Protein AF-A0A9E4L0I4-F1 (afdb_monomer)

Structure (mmCIF, N/CA/C/O backbone):
data_AF-A0A9E4L0I4-F1
#
_entry.id   AF-A0A9E4L0I4-F1
#
loop_
_atom_site.group_PDB
_atom_site.id
_atom_site.type_symbol
_atom_site.label_atom_id
_atom_site.label_alt_id
_atom_site.label_comp_id
_atom_site.label_asym_id
_atom_site.label_entity_id
_atom_site.label_seq_id
_atom_site.pdbx_PDB_ins_code
_atom_site.Cartn_x
_atom_site.Cartn_y
_atom_site.Cartn_z
_atom_site.occupancy
_atom_site.B_iso_or_equiv
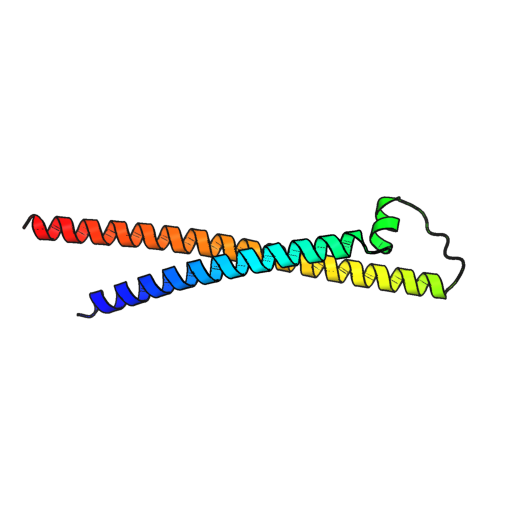_atom_site.auth_seq_id
_atom_site.auth_comp_id
_atom_site.auth_asym_id
_atom_site.auth_atom_id
_atom_site.pdbx_PDB_model_num
ATOM 1 N N . MET A 1 1 ? 23.239 -10.101 -30.066 1.00 56.38 1 MET A N 1
ATOM 2 C CA . MET A 1 1 ? 22.045 -10.787 -29.504 1.00 56.38 1 MET A CA 1
ATOM 3 C C . MET A 1 1 ? 21.813 -10.553 -28.003 1.00 56.38 1 MET A C 1
ATOM 5 O O . MET A 1 1 ? 20.657 -10.381 -27.641 1.00 56.38 1 MET A O 1
ATOM 9 N N . ARG A 1 2 ? 22.837 -10.470 -27.127 1.00 57.53 2 ARG A N 1
ATOM 10 C CA . ARG A 1 2 ? 22.650 -10.252 -25.666 1.00 57.53 2 ARG A CA 1
ATOM 11 C C . ARG A 1 2 ? 21.793 -9.023 -25.299 1.00 57.53 2 ARG A C 1
ATOM 13 O O . ARG A 1 2 ? 20.878 -9.163 -24.499 1.00 57.53 2 ARG A O 1
ATOM 20 N N . ASN A 1 3 ? 22.007 -7.861 -25.926 1.00 63.91 3 ASN A N 1
ATOM 21 C CA . ASN A 1 3 ? 21.298 -6.615 -25.571 1.00 63.91 3 ASN A CA 1
ATOM 22 C C . ASN A 1 3 ? 19.775 -6.642 -25.793 1.00 63.91 3 ASN A C 1
ATOM 24 O O . ASN A 1 3 ? 19.054 -5.961 -25.073 1.00 63.91 3 ASN A O 1
ATOM 28 N N . VAL A 1 4 ? 19.273 -7.450 -26.733 1.00 69.06 4 VAL A N 1
ATOM 29 C CA . VAL A 1 4 ? 17.829 -7.543 -27.031 1.00 69.06 4 VAL A CA 1
ATOM 30 C C . VAL A 1 4 ? 17.089 -8.406 -26.000 1.00 69.06 4 VAL A C 1
ATOM 32 O O . VAL A 1 4 ? 15.902 -8.208 -25.753 1.00 69.06 4 VAL A O 1
ATOM 35 N N . ALA A 1 5 ? 17.778 -9.362 -25.370 1.00 74.56 5 ALA A N 1
ATOM 36 C CA . ALA A 1 5 ? 17.193 -10.181 -24.311 1.00 74.56 5 ALA A CA 1
ATOM 37 C C . ALA A 1 5 ? 17.038 -9.383 -23.005 1.00 74.56 5 ALA A C 1
ATOM 39 O O . ALA A 1 5 ? 15.983 -9.441 -22.375 1.00 74.56 5 ALA A O 1
ATOM 40 N N . TYR A 1 6 ? 18.047 -8.582 -22.637 1.00 79.44 6 TYR A N 1
ATOM 41 C CA . TYR A 1 6 ? 18.006 -7.757 -21.423 1.00 79.44 6 TYR A CA 1
ATOM 42 C C . TYR A 1 6 ? 16.893 -6.710 -21.459 1.00 79.44 6 TYR A C 1
ATOM 44 O O . TYR A 1 6 ? 16.192 -6.538 -20.468 1.00 79.44 6 TYR A O 1
ATOM 52 N N . THR A 1 7 ? 16.681 -6.050 -22.597 1.00 79.62 7 THR A N 1
ATOM 53 C CA . THR A 1 7 ? 15.630 -5.035 -22.752 1.00 79.62 7 THR A CA 1
ATOM 54 C C . THR A 1 7 ? 14.226 -5.613 -22.587 1.00 79.62 7 THR A C 1
ATOM 56 O O . THR A 1 7 ? 13.412 -5.028 -21.878 1.00 79.62 7 THR A O 1
ATOM 59 N N . ARG A 1 8 ? 13.954 -6.801 -23.146 1.00 82.75 8 ARG A N 1
ATOM 60 C CA . ARG A 1 8 ? 12.662 -7.490 -22.956 1.00 82.75 8 ARG A CA 1
ATOM 61 C C . ARG A 1 8 ? 12.431 -7.931 -21.514 1.00 82.75 8 ARG A C 1
ATOM 63 O O . ARG A 1 8 ? 11.303 -7.862 -21.035 1.00 82.75 8 ARG A O 1
ATOM 70 N N . ILE A 1 9 ? 13.471 -8.419 -20.836 1.00 88.19 9 ILE A N 1
ATOM 71 C CA . ILE A 1 9 ? 13.372 -8.814 -19.424 1.00 88.19 9 ILE A CA 1
ATOM 72 C C . ILE A 1 9 ? 13.088 -7.580 -18.564 1.00 88.19 9 ILE A C 1
ATOM 74 O O . ILE A 1 9 ? 12.203 -7.622 -17.717 1.00 88.19 9 ILE A O 1
ATOM 78 N N . LEU A 1 10 ? 13.783 -6.473 -18.822 1.00 87.06 10 LEU A N 1
ATOM 79 C CA . LEU A 1 10 ? 13.614 -5.228 -18.081 1.00 87.06 10 LEU A CA 1
ATOM 80 C C . LEU A 1 10 ? 12.208 -4.632 -18.255 1.00 87.06 10 LEU A C 1
ATOM 82 O O . LEU A 1 10 ? 11.600 -4.235 -17.267 1.00 87.06 10 LEU A O 1
ATOM 86 N N . ASP A 1 11 ? 11.654 -4.649 -19.473 1.00 86.31 11 ASP A N 1
ATOM 87 C CA . ASP A 1 11 ? 10.273 -4.203 -19.724 1.00 86.31 11 ASP A CA 1
ATOM 88 C C . ASP A 1 11 ? 9.257 -5.043 -18.945 1.00 86.31 11 ASP A C 1
ATOM 90 O O . ASP A 1 11 ? 8.330 -4.503 -18.344 1.00 86.31 11 ASP A O 1
ATOM 94 N N . ARG A 1 12 ? 9.450 -6.370 -18.913 1.00 90.81 12 ARG A N 1
ATOM 95 C CA . ARG A 1 12 ? 8.598 -7.276 -18.132 1.00 90.81 12 ARG A CA 1
ATOM 96 C C . ARG A 1 12 ? 8.709 -7.000 -16.638 1.00 90.81 12 ARG A C 1
ATOM 98 O O . ARG A 1 12 ? 7.688 -6.978 -15.967 1.00 90.81 12 ARG A O 1
ATOM 105 N N . LEU A 1 13 ? 9.917 -6.770 -16.123 1.00 90.62 13 LEU A N 1
ATOM 106 C CA . LEU A 1 13 ? 10.123 -6.446 -14.710 1.00 90.62 13 LEU A CA 1
ATOM 107 C C . LEU A 1 13 ? 9.436 -5.134 -14.323 1.00 90.62 13 LEU A C 1
ATOM 109 O O . LEU A 1 13 ? 8.773 -5.086 -13.292 1.00 90.62 13 LEU A O 1
ATOM 113 N N . LEU A 1 14 ? 9.543 -4.097 -15.156 1.00 89.38 14 LEU A N 1
ATOM 114 C CA . LEU A 1 14 ? 8.888 -2.810 -14.911 1.00 89.38 14 LEU A CA 1
ATOM 115 C C . LEU A 1 14 ? 7.369 -2.924 -14.982 1.00 89.38 14 LEU A C 1
ATOM 117 O O . LEU A 1 14 ? 6.677 -2.402 -14.113 1.00 89.38 14 LEU A O 1
ATOM 121 N N . PHE A 1 15 ? 6.849 -3.656 -15.968 1.00 89.75 15 PHE A N 1
ATOM 122 C CA . PHE A 1 15 ? 5.419 -3.926 -16.060 1.00 89.75 15 PHE A CA 1
ATOM 123 C C . PHE A 1 15 ? 4.910 -4.690 -14.832 1.00 89.75 15 PHE A C 1
ATOM 125 O O . PHE A 1 15 ? 3.924 -4.286 -14.221 1.00 89.75 15 PHE A O 1
ATOM 132 N N . THR A 1 16 ? 5.613 -5.745 -14.412 1.00 91.56 16 THR A N 1
ATOM 133 C CA . THR A 1 16 ? 5.274 -6.486 -13.192 1.00 91.56 16 THR A CA 1
ATOM 134 C C . THR A 1 16 ? 5.335 -5.587 -11.958 1.00 91.56 16 THR A C 1
ATOM 136 O O . THR A 1 16 ? 4.431 -5.653 -11.134 1.00 91.56 16 THR A O 1
ATOM 139 N N . ALA A 1 17 ? 6.340 -4.713 -11.833 1.00 90.75 17 ALA A N 1
ATOM 140 C CA . ALA A 1 17 ? 6.446 -3.775 -10.715 1.00 90.75 17 ALA A CA 1
ATOM 141 C C . ALA A 1 17 ? 5.264 -2.794 -10.659 1.00 90.75 17 ALA A C 1
ATOM 143 O O . ALA A 1 17 ? 4.738 -2.541 -9.579 1.00 90.75 17 ALA A O 1
ATOM 144 N N . ILE A 1 18 ? 4.802 -2.301 -11.813 1.00 90.88 18 ILE A N 1
ATOM 145 C CA . ILE A 1 18 ? 3.598 -1.464 -11.923 1.00 90.88 18 ILE A CA 1
ATOM 146 C C . ILE A 1 18 ? 2.369 -2.254 -11.460 1.00 90.88 18 ILE A C 1
ATOM 148 O O . ILE A 1 18 ? 1.638 -1.794 -10.588 1.00 90.88 18 ILE A O 1
ATOM 152 N N . VAL A 1 19 ? 2.152 -3.463 -11.986 1.00 93.31 19 VAL A N 1
ATOM 153 C CA . VAL A 1 19 ? 0.992 -4.292 -11.609 1.00 93.31 19 VAL A CA 1
ATOM 154 C C . VAL A 1 19 ? 0.999 -4.607 -10.111 1.00 93.31 19 VAL A C 1
ATOM 156 O O . VAL A 1 19 ? -0.011 -4.422 -9.437 1.00 93.31 19 VAL A O 1
ATOM 159 N N . VAL A 1 20 ? 2.145 -5.024 -9.569 1.00 93.00 20 VAL A N 1
ATOM 160 C CA . VAL A 1 20 ? 2.320 -5.289 -8.134 1.00 93.00 20 VAL A CA 1
ATOM 161 C C . VAL A 1 20 ? 2.080 -4.023 -7.312 1.00 93.00 20 VAL A C 1
ATOM 163 O O . VAL A 1 20 ? 1.408 -4.088 -6.286 1.00 93.00 20 VAL A O 1
ATOM 166 N N . GLY A 1 21 ? 2.563 -2.868 -7.775 1.00 91.25 21 GLY A N 1
ATOM 167 C CA . GLY A 1 21 ? 2.332 -1.583 -7.123 1.00 91.25 21 GLY A CA 1
ATOM 168 C C . GLY A 1 21 ? 0.851 -1.201 -7.062 1.00 91.25 21 GLY A C 1
ATOM 169 O O . GLY A 1 21 ? 0.379 -0.794 -6.002 1.00 91.25 21 GLY A O 1
ATOM 170 N N . ILE A 1 22 ? 0.093 -1.411 -8.148 1.00 93.38 22 ILE A N 1
ATOM 171 C CA . ILE A 1 22 ? -1.369 -1.201 -8.176 1.00 93.38 22 ILE A CA 1
ATOM 172 C C . ILE A 1 22 ? -2.059 -2.113 -7.168 1.00 93.38 22 ILE A C 1
ATOM 174 O O . ILE A 1 22 ? -2.881 -1.646 -6.383 1.00 93.38 22 ILE A O 1
ATOM 178 N N . LEU A 1 23 ? -1.719 -3.404 -7.171 1.00 94.12 23 LEU A N 1
ATOM 179 C CA . LEU A 1 23 ? -2.330 -4.375 -6.266 1.00 94.12 23 LEU A CA 1
ATOM 180 C C . LEU A 1 23 ? -2.037 -4.043 -4.799 1.00 94.12 23 LEU A C 1
ATOM 182 O O . LEU A 1 23 ? -2.951 -4.082 -3.982 1.00 94.12 23 LEU A O 1
ATOM 186 N N . LEU A 1 24 ? -0.800 -3.660 -4.468 1.00 93.38 24 LEU A N 1
ATOM 187 C CA . LEU A 1 24 ? -0.419 -3.231 -3.119 1.00 93.38 24 LEU A CA 1
ATOM 188 C C . LEU A 1 24 ? -1.133 -1.948 -2.692 1.00 93.38 24 LEU A C 1
ATOM 190 O O . LEU A 1 24 ? -1.629 -1.879 -1.570 1.00 93.38 24 LEU A O 1
ATOM 194 N N . ALA A 1 25 ? -1.217 -0.953 -3.579 1.00 91.75 25 ALA A N 1
ATOM 195 C CA . ALA A 1 25 ? -1.917 0.297 -3.305 1.00 91.75 25 ALA A CA 1
ATOM 196 C C . ALA A 1 25 ? -3.413 0.056 -3.053 1.00 91.75 25 ALA A C 1
ATOM 198 O O . ALA A 1 25 ? -3.961 0.551 -2.069 1.00 91.75 25 ALA A O 1
ATOM 199 N N . ALA A 1 26 ?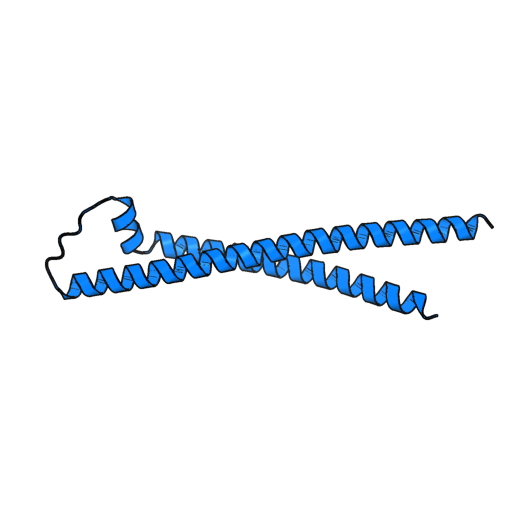 -4.058 -0.754 -3.898 1.00 92.88 26 ALA A N 1
ATOM 200 C CA . ALA A 1 26 ? -5.464 -1.113 -3.748 1.00 92.88 26 ALA A CA 1
ATOM 201 C C . ALA A 1 26 ? -5.710 -1.929 -2.471 1.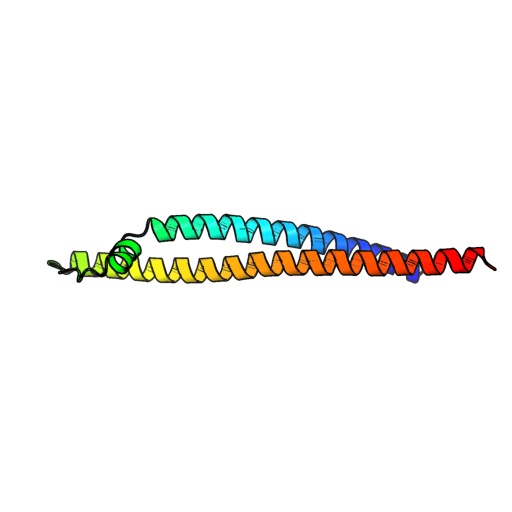00 92.88 26 ALA A C 1
ATOM 203 O O . ALA A 1 26 ? -6.607 -1.600 -1.699 1.00 92.88 26 ALA A O 1
ATOM 204 N N . TYR A 1 27 ? -4.893 -2.954 -2.214 1.00 93.62 27 TYR A N 1
ATOM 205 C CA . TYR A 1 27 ? -5.004 -3.787 -1.017 1.00 93.62 27 TYR A CA 1
ATOM 206 C C . TYR A 1 27 ? -4.798 -2.976 0.267 1.00 93.62 27 TYR A C 1
ATOM 208 O O . TYR A 1 27 ? -5.646 -3.015 1.157 1.00 93.62 27 TYR A O 1
ATOM 216 N N . GLY A 1 28 ? -3.712 -2.199 0.346 1.00 89.44 28 GLY A N 1
ATOM 217 C CA . GLY A 1 28 ? -3.414 -1.350 1.499 1.00 89.44 28 GLY A CA 1
ATOM 218 C C . GLY A 1 28 ? -4.503 -0.305 1.737 1.00 89.44 28 GLY A C 1
ATOM 219 O O . GLY A 1 28 ? -4.939 -0.129 2.870 1.00 89.44 28 GLY A O 1
ATOM 220 N N . GLY A 1 29 ? -5.009 0.327 0.672 1.00 89.50 29 GLY A N 1
ATOM 221 C CA . GLY A 1 29 ? -6.102 1.296 0.757 1.00 89.50 29 GLY A CA 1
ATOM 222 C C . GLY A 1 29 ? -7.415 0.683 1.249 1.00 89.50 29 GLY A C 1
ATOM 223 O O . GLY A 1 29 ? -8.013 1.193 2.194 1.00 89.50 29 GLY A O 1
ATOM 224 N N . LEU A 1 30 ? -7.849 -0.436 0.660 1.00 93.62 30 LEU A N 1
ATOM 225 C CA . LEU A 1 30 ? -9.078 -1.124 1.074 1.00 93.62 30 LEU A CA 1
ATOM 226 C C . LEU A 1 30 ? -8.984 -1.628 2.515 1.00 93.62 30 LEU A C 1
ATOM 228 O O . LEU A 1 30 ? -9.916 -1.440 3.296 1.00 93.62 30 LEU A O 1
ATOM 232 N N . ARG A 1 31 ? -7.849 -2.229 2.892 1.00 90.31 31 ARG A N 1
ATOM 233 C CA . ARG A 1 31 ? -7.657 -2.739 4.251 1.00 90.31 31 ARG A CA 1
ATOM 234 C C . ARG A 1 31 ? -7.559 -1.612 5.275 1.00 90.31 31 ARG A C 1
ATOM 236 O O . ARG A 1 31 ? -8.108 -1.748 6.361 1.00 90.31 31 ARG A O 1
ATOM 243 N N . TYR A 1 32 ? -6.932 -0.490 4.925 1.00 89.56 32 TYR A N 1
ATOM 244 C CA . TYR A 1 32 ? -6.910 0.705 5.767 1.00 89.56 32 TYR A CA 1
ATOM 245 C C . TYR A 1 32 ? -8.323 1.229 6.047 1.00 89.56 32 TYR A C 1
ATOM 247 O O . TYR A 1 32 ? -8.634 1.537 7.193 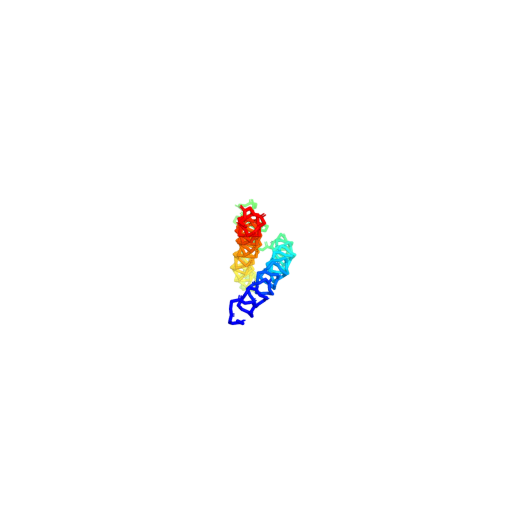1.00 89.56 32 TYR A O 1
ATOM 255 N N . LEU A 1 33 ? -9.186 1.304 5.026 1.00 89.69 33 LEU A N 1
ATOM 256 C CA . LEU A 1 33 ? -10.576 1.739 5.199 1.00 89.69 33 LEU A CA 1
ATOM 257 C C . LEU A 1 33 ? -11.362 0.790 6.109 1.00 89.69 33 LEU A C 1
ATOM 259 O O . LEU A 1 33 ? -12.083 1.251 6.990 1.00 89.69 33 LEU A O 1
ATOM 263 N N . ASP A 1 34 ? -11.189 -0.520 5.936 1.00 91.00 34 ASP A N 1
ATOM 264 C CA . ASP A 1 34 ? -11.847 -1.503 6.797 1.00 91.00 34 ASP A CA 1
ATOM 265 C C . ASP A 1 34 ? -11.377 -1.394 8.258 1.00 91.00 34 ASP A C 1
ATOM 267 O O . ASP A 1 34 ? -12.193 -1.338 9.176 1.00 91.00 34 ASP A O 1
ATOM 271 N N . LEU A 1 35 ? -10.066 -1.259 8.482 1.00 85.94 35 LEU A N 1
ATOM 272 C CA . LEU A 1 35 ? -9.495 -1.060 9.817 1.00 85.94 35 LEU A CA 1
ATOM 273 C C . LEU A 1 35 ? -9.941 0.262 10.451 1.00 85.94 35 LEU A C 1
ATOM 275 O O . LEU A 1 35 ? -10.222 0.289 11.646 1.00 85.94 35 LEU A O 1
ATOM 279 N N . SER A 1 36 ? -10.062 1.338 9.667 1.00 84.25 36 SER A N 1
ATOM 280 C CA . SER A 1 36 ? -10.632 2.608 10.134 1.00 84.25 36 SER A CA 1
ATOM 281 C C . SER A 1 36 ? -12.065 2.428 10.627 1.00 84.25 36 SER A C 1
ATOM 283 O O . SER A 1 36 ? -12.388 2.882 11.722 1.00 84.25 36 SER A O 1
ATOM 285 N N . ASN A 1 37 ? -12.904 1.722 9.864 1.00 86.12 37 ASN A N 1
ATOM 286 C CA . ASN A 1 37 ? -14.290 1.462 10.253 1.00 86.12 37 ASN A CA 1
ATOM 287 C C . ASN A 1 37 ? -14.369 0.630 11.542 1.00 86.12 37 ASN A C 1
ATOM 289 O O . ASN A 1 37 ? -15.161 0.944 12.432 1.00 86.12 37 ASN A O 1
ATOM 293 N N . GLN A 1 38 ? -13.517 -0.390 11.679 1.00 83.19 38 GLN A N 1
ATOM 294 C CA . GLN A 1 38 ? -13.418 -1.194 12.901 1.00 83.19 38 GLN A CA 1
ATOM 295 C C . GLN A 1 38 ? -12.935 -0.367 14.101 1.00 83.19 38 GLN A C 1
ATOM 297 O O . GLN A 1 38 ? -13.431 -0.552 15.212 1.00 83.19 38 GLN A O 1
ATOM 302 N N . LEU A 1 39 ? -12.016 0.581 13.886 1.00 80.75 39 LEU A N 1
ATOM 303 C CA . LEU A 1 39 ? -11.557 1.501 14.927 1.00 80.75 39 LEU A CA 1
ATOM 304 C C . LEU A 1 39 ? -12.683 2.408 15.427 1.00 80.75 39 LEU A C 1
ATOM 306 O O . LEU A 1 39 ? -12.819 2.596 16.632 1.00 80.75 39 LEU A O 1
ATOM 310 N N . THR A 1 40 ? -13.485 2.962 14.515 1.00 76.88 40 THR A N 1
ATOM 311 C CA . THR A 1 40 ? -14.623 3.830 14.858 1.00 76.88 40 THR A CA 1
ATOM 312 C C . THR A 1 40 ? -15.733 3.061 15.575 1.00 76.88 40 THR A C 1
ATOM 314 O O . THR A 1 40 ? -16.398 3.606 16.453 1.00 76.88 40 THR A O 1
ATOM 317 N N . ALA A 1 41 ? -15.910 1.781 15.243 1.00 77.19 41 ALA A N 1
ATOM 318 C CA . ALA A 1 41 ? -16.873 0.904 15.899 1.00 77.19 41 ALA A CA 1
ATOM 319 C C . ALA A 1 41 ? -16.404 0.377 17.272 1.00 77.19 41 ALA A C 1
ATOM 321 O O . ALA A 1 41 ? -17.200 -0.236 17.985 1.00 77.19 41 ALA A O 1
ATOM 322 N N . ASN A 1 42 ? -15.139 0.585 17.665 1.00 72.06 42 ASN A N 1
ATOM 323 C CA . ASN A 1 42 ? -14.610 0.061 18.923 1.00 72.06 42 ASN A CA 1
ATOM 324 C C . ASN A 1 42 ? -15.072 0.921 20.126 1.00 72.06 42 ASN A C 1
ATOM 326 O O . ASN A 1 42 ? -14.786 2.122 20.162 1.00 72.06 42 ASN A O 1
ATOM 330 N N . PRO A 1 43 ? -15.714 0.329 21.153 1.00 62.19 43 PRO A N 1
ATOM 331 C CA . PRO A 1 43 ? -16.211 1.062 22.322 1.00 62.19 43 PRO A CA 1
ATOM 332 C C . PRO A 1 43 ? -15.107 1.791 23.109 1.00 62.19 43 PRO A C 1
ATOM 334 O O . PRO A 1 43 ? -15.346 2.871 23.643 1.00 62.19 43 PRO A O 1
ATOM 337 N N . ALA A 1 44 ? -13.866 1.285 23.118 1.00 61.78 44 ALA A N 1
ATOM 338 C CA . ALA A 1 44 ? -12.740 1.977 23.756 1.00 61.78 44 ALA A CA 1
ATOM 339 C C . ALA A 1 44 ? -12.337 3.274 23.030 1.00 61.78 44 ALA A C 1
ATOM 341 O O . ALA A 1 44 ? -11.777 4.180 23.649 1.00 61.78 44 ALA A O 1
ATOM 342 N N . ALA A 1 45 ? -12.608 3.381 21.724 1.00 59.41 45 ALA A N 1
ATOM 343 C CA . ALA A 1 45 ? -12.361 4.604 20.966 1.00 59.41 45 ALA A CA 1
ATOM 344 C C . ALA A 1 45 ? -13.396 5.692 21.291 1.00 59.41 45 ALA A C 1
ATOM 346 O O . ALA A 1 45 ? -13.021 6.859 21.368 1.00 59.41 45 ALA A O 1
ATOM 347 N N . GLN A 1 46 ? -14.653 5.312 21.547 1.00 59.88 46 GLN A N 1
ATOM 348 C CA . GLN A 1 46 ? -15.719 6.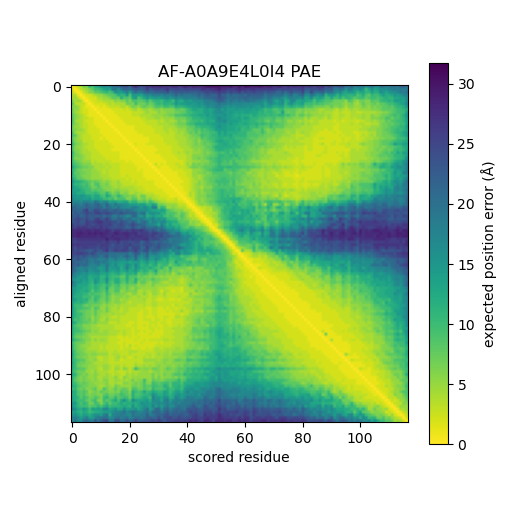238 21.957 1.00 59.88 46 GLN A CA 1
ATOM 349 C C . GLN A 1 46 ? -15.428 6.835 23.341 1.00 59.88 46 GLN A C 1
ATOM 351 O O . GLN A 1 46 ? -15.441 8.051 23.501 1.00 59.88 46 GLN A O 1
ATOM 356 N N . ILE A 1 47 ? -15.001 6.000 24.295 1.00 62.25 47 ILE A N 1
ATOM 357 C CA . ILE A 1 47 ? -14.596 6.437 25.643 1.00 62.25 47 ILE A CA 1
ATOM 358 C C . ILE A 1 47 ? -13.423 7.436 25.596 1.00 62.25 47 ILE A C 1
ATOM 360 O O . ILE A 1 47 ? -13.425 8.442 26.302 1.00 62.25 47 ILE A O 1
ATOM 364 N N . HIS A 1 48 ? -12.423 7.195 24.738 1.00 59.94 48 HIS A N 1
ATOM 365 C CA . HIS A 1 48 ? -11.290 8.115 24.560 1.00 59.94 48 HIS A CA 1
ATOM 366 C C . HIS A 1 48 ? -11.674 9.430 23.860 1.00 59.94 48 HIS A C 1
ATOM 368 O O . HIS A 1 48 ? -11.012 10.441 24.085 1.00 59.94 48 HIS A O 1
ATOM 374 N N . GLN A 1 49 ? -12.687 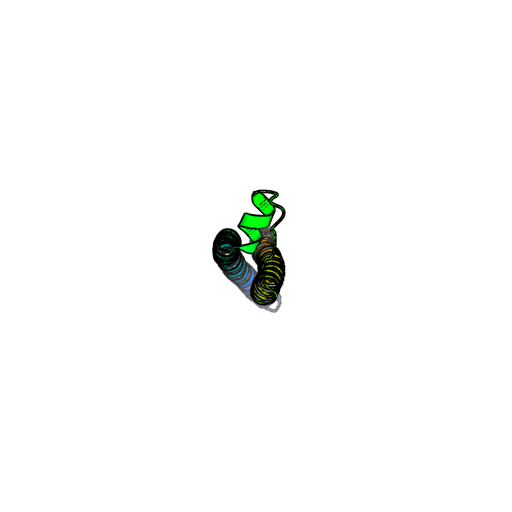9.422 22.986 1.00 58.06 49 GLN A N 1
ATOM 375 C CA . GLN A 1 49 ? -13.154 10.617 22.271 1.00 58.06 49 GLN A CA 1
ATOM 376 C C . GLN A 1 49 ? -14.036 11.516 23.142 1.00 58.06 49 GLN A C 1
ATOM 378 O O . GLN A 1 49 ? -13.973 12.735 22.999 1.00 58.06 49 GLN A O 1
ATOM 383 N N . GLU A 1 50 ? -14.817 10.939 24.055 1.00 58.72 50 GLU A N 1
ATOM 384 C CA . GLU A 1 50 ? -15.711 11.687 24.950 1.00 58.72 50 GLU A CA 1
ATOM 385 C C . GLU A 1 50 ? -15.008 12.225 26.207 1.00 58.72 50 GLU A C 1
ATOM 387 O O . GLU A 1 50 ? -15.590 13.015 26.945 1.00 58.72 50 GLU A O 1
ATOM 392 N N . GLY A 1 51 ? -13.745 11.848 26.450 1.00 55.59 51 GLY A N 1
ATOM 393 C CA . GLY A 1 51 ? -12.970 12.324 27.603 1.00 55.59 51 GLY A CA 1
ATOM 394 C C . GLY A 1 51 ? -13.546 11.895 28.958 1.00 55.59 51 GLY A C 1
ATOM 395 O O . GLY A 1 51 ? -13.196 12.482 29.979 1.00 55.59 51 GLY A O 1
ATOM 396 N N . GLY A 1 52 ? -14.438 10.902 28.968 1.00 55.00 52 GLY A N 1
ATOM 397 C CA . GLY A 1 52 ? -15.142 10.451 30.161 1.00 55.00 52 GLY A CA 1
ATOM 398 C C . GLY A 1 52 ? -14.258 9.584 31.052 1.00 55.00 52 GLY A C 1
ATOM 399 O O . GLY A 1 52 ? -13.719 8.567 30.610 1.00 55.00 52 GLY A O 1
ATOM 400 N N . GLU A 1 53 ? -14.140 9.957 32.326 1.00 54.91 53 GLU A N 1
ATOM 401 C CA . GLU A 1 53 ? -13.735 9.022 33.374 1.00 54.91 53 GLU A CA 1
ATOM 402 C C . GLU A 1 53 ? -14.806 7.930 33.464 1.00 54.91 53 GLU A C 1
ATOM 404 O O . GLU A 1 53 ? -15.940 8.180 33.865 1.00 54.91 53 GLU A O 1
ATOM 409 N N . VAL A 1 54 ? -14.469 6.716 33.030 1.00 58.16 54 VAL A N 1
ATOM 410 C CA . VAL A 1 54 ? -15.360 5.565 33.193 1.00 58.16 54 VAL A CA 1
ATOM 411 C C . VAL A 1 54 ? -15.248 5.106 34.642 1.00 58.16 54 VAL A C 1
ATOM 413 O O . VAL A 1 54 ? -14.251 4.488 35.020 1.00 58.16 54 VAL A O 1
ATOM 416 N N . GLU A 1 55 ? -16.261 5.403 35.457 1.00 55.16 55 GLU A N 1
ATOM 417 C CA . GLU A 1 55 ? -16.449 4.723 36.739 1.00 55.16 55 GLU A CA 1
ATOM 418 C C . GLU A 1 55 ? -16.753 3.247 36.457 1.00 55.16 55 GLU A C 1
ATOM 420 O O . GLU A 1 55 ? -17.804 2.882 35.935 1.00 55.16 55 GLU A O 1
ATOM 425 N N . LEU A 1 56 ? -15.777 2.386 36.737 1.00 59.78 56 LEU A N 1
ATOM 426 C CA . LEU A 1 56 ? -15.903 0.942 36.579 1.00 59.78 56 LEU A CA 1
ATOM 427 C C . LEU A 1 56 ? -16.510 0.369 37.865 1.00 59.78 56 LEU A C 1
ATOM 429 O O . LEU A 1 56 ? -15.803 0.211 38.861 1.00 59.78 56 LEU A O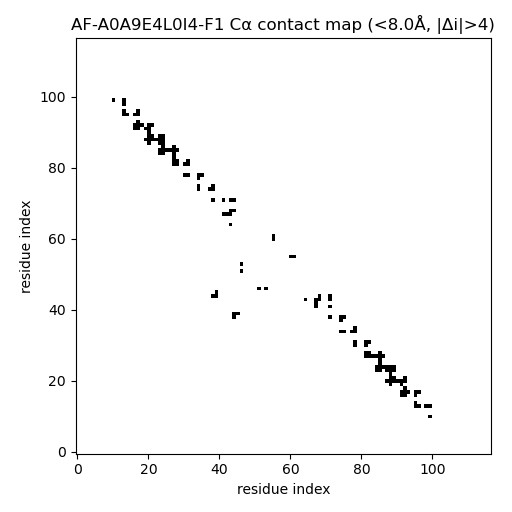 1
ATOM 433 N N . GLU A 1 57 ? -17.804 0.046 37.851 1.00 61.38 57 GLU A N 1
ATOM 434 C CA . GLU A 1 57 ? -18.501 -0.519 39.017 1.00 61.38 57 GLU A CA 1
ATOM 435 C C . GLU A 1 57 ? -18.123 -1.991 39.274 1.00 61.38 57 GLU A C 1
ATOM 437 O O . GLU A 1 57 ? -18.222 -2.477 40.404 1.00 61.38 57 GLU A O 1
ATOM 442 N N . SER A 1 58 ? -17.627 -2.714 38.259 1.00 69.19 58 SER A N 1
ATOM 443 C CA . SER A 1 58 ? -17.252 -4.126 38.389 1.00 69.19 58 SER A CA 1
ATOM 444 C C . SER A 1 58 ? -15.890 -4.497 37.783 1.00 69.19 58 SER A C 1
ATOM 446 O O . SER A 1 58 ? -15.436 -3.970 36.766 1.00 69.19 58 SER A O 1
ATOM 448 N N . LYS A 1 59 ? -15.244 -5.525 38.362 1.00 69.50 59 LYS A N 1
ATOM 449 C CA . LYS A 1 59 ? -14.025 -6.138 37.788 1.00 69.50 59 LYS A CA 1
ATOM 450 C C . LYS A 1 59 ? -14.254 -6.691 36.374 1.00 69.50 59 LYS A C 1
ATOM 452 O O . LYS A 1 59 ? -13.326 -6.707 35.572 1.00 69.50 59 LYS A O 1
ATOM 457 N N . SER A 1 60 ? -15.470 -7.148 36.070 1.00 71.88 60 SER A N 1
ATOM 458 C CA . SER A 1 60 ? -15.838 -7.673 34.748 1.00 71.88 60 SER A CA 1
ATOM 459 C C . SER A 1 60 ? -15.787 -6.583 33.676 1.00 71.88 60 SER A C 1
ATOM 461 O O . SER A 1 60 ? -15.218 -6.793 32.606 1.00 71.88 60 SER A O 1
ATOM 463 N N . GLU A 1 61 ? -16.319 -5.400 33.977 1.00 65.06 61 GLU A N 1
ATOM 464 C CA . GLU A 1 61 ? -16.274 -4.247 33.070 1.00 65.06 61 GLU A CA 1
ATOM 465 C C . GLU A 1 61 ? -14.847 -3.745 32.869 1.00 65.06 61 GLU A C 1
ATOM 467 O O . GLU A 1 61 ? -14.459 -3.448 31.740 1.00 65.06 61 GLU A O 1
ATOM 472 N N . ALA A 1 62 ? -14.027 -3.754 33.926 1.00 71.19 62 ALA A N 1
ATOM 473 C CA . ALA A 1 62 ? -12.610 -3.413 33.823 1.00 71.19 62 ALA A CA 1
ATOM 474 C C . ALA A 1 62 ? -11.861 -4.342 32.848 1.00 71.19 62 ALA A C 1
ATOM 476 O O . ALA A 1 62 ? -11.084 -3.876 32.012 1.00 71.19 62 ALA A O 1
ATOM 477 N N . HIS A 1 63 ? -12.123 -5.654 32.899 1.00 75.25 63 HIS A N 1
ATOM 478 C CA . HIS A 1 63 ? -11.544 -6.610 31.951 1.00 75.25 63 HIS A CA 1
ATOM 479 C C . HIS A 1 63 ? -12.056 -6.405 30.517 1.00 75.25 63 HIS A C 1
ATOM 481 O O . HIS A 1 63 ? -11.267 -6.512 29.574 1.00 75.25 63 HIS A O 1
ATOM 487 N N . GLY A 1 64 ? -13.339 -6.071 30.344 1.00 75.88 64 GLY A N 1
ATOM 488 C CA . GLY A 1 64 ? -13.922 -5.746 29.040 1.00 75.88 64 GLY A CA 1
ATOM 489 C C . GLY A 1 64 ? -13.282 -4.513 28.396 1.00 75.88 64 GLY A C 1
ATOM 490 O O . GLY A 1 64 ? -12.881 -4.562 27.232 1.00 75.88 64 GLY A O 1
ATOM 491 N N . LEU A 1 65 ? -13.094 -3.438 29.169 1.00 77.81 65 LEU A N 1
ATOM 492 C CA . LEU A 1 65 ? -12.420 -2.221 28.703 1.00 77.81 65 LEU A CA 1
ATOM 493 C C . LEU A 1 65 ? -10.958 -2.485 28.323 1.00 77.81 65 LEU A C 1
ATOM 495 O O . LEU A 1 65 ? -10.474 -2.005 27.298 1.00 77.81 65 LEU A O 1
ATOM 499 N N . MET A 1 66 ? -10.253 -3.273 29.137 1.00 80.25 66 MET A N 1
ATOM 500 C CA . MET A 1 66 ? -8.845 -3.595 28.907 1.00 80.25 66 MET A CA 1
ATOM 501 C C . MET A 1 66 ? -8.651 -4.433 27.632 1.00 80.25 66 MET A C 1
ATOM 503 O O . MET A 1 66 ? -7.715 -4.191 26.868 1.00 80.25 66 MET A O 1
ATOM 507 N N . ALA A 1 67 ? -9.559 -5.379 27.364 1.00 81.81 67 ALA 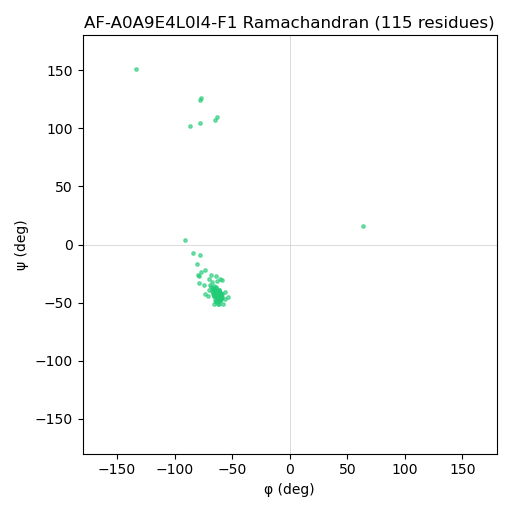A N 1
ATOM 508 C CA . ALA A 1 67 ? -9.578 -6.136 26.114 1.00 81.81 67 ALA A CA 1
ATOM 509 C C . ALA A 1 67 ? -9.854 -5.231 24.901 1.00 81.81 67 ALA A C 1
ATOM 511 O O . ALA A 1 67 ? -9.188 -5.363 23.873 1.00 81.81 67 ALA A O 1
ATOM 512 N N . ALA A 1 68 ? -10.775 -4.275 25.035 1.00 78.62 68 ALA A N 1
ATOM 513 C CA . ALA A 1 68 ? -11.099 -3.328 23.974 1.00 78.62 68 ALA A CA 1
ATOM 514 C C . ALA A 1 68 ? -9.935 -2.367 23.649 1.00 78.62 68 ALA A C 1
ATOM 516 O O . ALA A 1 68 ? -9.699 -2.093 22.469 1.00 78.62 68 ALA A O 1
ATOM 517 N N . ASP A 1 69 ? -9.158 -1.907 24.644 1.00 81.50 69 ASP A N 1
ATOM 518 C CA . ASP A 1 69 ? -7.955 -1.085 24.393 1.00 81.50 69 ASP A CA 1
ATOM 519 C C . ASP A 1 69 ? -6.822 -1.896 23.744 1.00 81.50 69 ASP A C 1
ATOM 521 O O . ASP A 1 69 ? -6.151 -1.406 22.833 1.00 81.50 69 ASP A O 1
ATOM 525 N N . LEU A 1 70 ? -6.624 -3.155 24.152 1.00 85.56 70 LEU A N 1
ATOM 526 C CA . LEU A 1 70 ? -5.678 -4.060 23.488 1.00 85.56 70 LEU A CA 1
ATOM 527 C C . LEU A 1 70 ? -6.037 -4.264 22.012 1.00 85.56 70 LEU A C 1
ATOM 529 O O . LEU A 1 70 ? -5.156 -4.187 21.152 1.00 85.56 70 LEU A O 1
ATOM 533 N N . GLU A 1 71 ? -7.318 -4.477 21.718 1.00 85.06 71 GLU A N 1
ATOM 534 C CA . GLU A 1 71 ? -7.806 -4.611 20.347 1.00 85.06 71 GLU A CA 1
ATOM 535 C C . GLU A 1 71 ? -7.612 -3.314 19.557 1.00 85.06 71 GLU A C 1
ATOM 537 O O . GLU A 1 71 ? -7.079 -3.329 18.449 1.00 85.06 71 GLU A O 1
ATOM 542 N N . ARG A 1 72 ? -7.915 -2.160 20.163 1.00 82.12 72 ARG A N 1
ATOM 543 C CA . ARG A 1 72 ? -7.679 -0.848 19.548 1.00 82.12 72 ARG A CA 1
ATOM 544 C C . ARG A 1 72 ? -6.215 -0.664 19.149 1.00 82.12 72 ARG A C 1
ATOM 546 O O . ARG A 1 72 ? -5.937 -0.257 18.024 1.00 82.12 72 ARG A O 1
ATOM 553 N N . ARG A 1 73 ? -5.267 -0.984 20.036 1.00 85.94 73 ARG A N 1
ATOM 554 C CA . ARG A 1 73 ? -3.824 -0.869 19.744 1.00 85.94 73 ARG A CA 1
ATOM 555 C C . ARG A 1 73 ? -3.397 -1.767 18.587 1.00 85.94 73 ARG A C 1
ATOM 557 O O . ARG A 1 73 ? -2.589 -1.340 17.764 1.00 85.94 73 ARG A O 1
ATOM 564 N N . ARG A 1 74 ? -3.935 -2.988 18.511 1.00 88.25 74 ARG A N 1
ATOM 565 C CA . ARG A 1 74 ? -3.672 -3.909 17.395 1.00 88.25 74 ARG A CA 1
ATOM 566 C C . ARG A 1 74 ? -4.195 -3.349 16.081 1.00 88.25 74 ARG A C 1
ATOM 568 O O . ARG A 1 74 ? -3.426 -3.272 15.128 1.00 88.25 74 ARG A O 1
ATOM 575 N N . LEU A 1 75 ? -5.444 -2.887 16.058 1.00 86.50 75 LEU A N 1
ATOM 576 C CA . LEU A 1 75 ? -6.052 -2.308 14.862 1.00 86.50 75 LEU A CA 1
ATOM 577 C C . LEU A 1 75 ? -5.298 -1.056 14.384 1.00 86.50 75 LEU A C 1
ATOM 579 O O . LEU A 1 75 ? -5.072 -0.908 13.187 1.00 86.50 75 LEU A O 1
ATOM 583 N N . VAL A 1 76 ? -4.829 -0.194 15.298 1.00 87.62 76 VAL A N 1
ATOM 584 C CA . VAL A 1 76 ? -3.998 0.980 14.952 1.00 87.62 76 VAL A CA 1
ATOM 585 C C . VAL A 1 76 ? -2.658 0.559 14.345 1.00 87.62 76 VAL A C 1
ATOM 587 O O . VAL A 1 76 ? -2.226 1.123 13.339 1.00 87.62 76 VAL A O 1
ATOM 590 N N . ALA A 1 77 ? -1.989 -0.435 14.935 1.00 90.56 77 ALA A N 1
ATOM 591 C CA . ALA A 1 77 ? -0.724 -0.936 14.406 1.00 90.56 77 ALA A CA 1
ATOM 592 C C . ALA A 1 77 ? -0.906 -1.556 13.010 1.00 90.56 77 ALA A C 1
ATOM 594 O O . ALA A 1 77 ? -0.116 -1.295 12.101 1.00 90.56 77 ALA A O 1
ATOM 595 N N . GLU A 1 78 ? -1.972 -2.333 12.814 1.00 89.00 78 GLU A N 1
ATOM 596 C CA . GLU A 1 78 ? -2.305 -2.914 11.515 1.00 89.00 78 GLU A CA 1
ATOM 597 C C . GLU A 1 78 ? -2.647 -1.826 10.491 1.00 89.00 78 GLU A C 1
ATOM 599 O O . GLU A 1 78 ? -2.154 -1.863 9.365 1.00 89.00 78 GLU A O 1
ATOM 604 N N . GLN A 1 79 ? -3.398 -0.800 10.894 1.00 87.81 79 GLN A N 1
ATOM 605 C CA . GLN A 1 79 ? -3.745 0.334 10.043 1.00 87.81 79 GLN A CA 1
ATOM 606 C C . GLN A 1 79 ? -2.484 1.069 9.561 1.00 87.81 79 GLN A C 1
ATOM 608 O O . GLN A 1 79 ? -2.362 1.375 8.372 1.00 87.81 79 GLN A O 1
ATOM 613 N N . HIS A 1 80 ? -1.513 1.299 10.450 1.00 90.00 80 HIS A N 1
ATOM 614 C CA . HIS A 1 80 ? -0.232 1.903 10.083 1.00 90.00 80 HIS A CA 1
ATOM 615 C C . HIS A 1 80 ? 0.548 1.033 9.086 1.00 90.00 80 HIS A C 1
ATOM 617 O O . HIS A 1 80 ? 1.049 1.537 8.079 1.00 90.00 80 HIS A O 1
ATOM 623 N N . ASN A 1 81 ? 0.586 -0.284 9.306 1.00 91.19 81 ASN A N 1
ATOM 624 C CA . ASN A 1 81 ? 1.221 -1.220 8.378 1.00 91.19 81 ASN A CA 1
ATOM 625 C C . ASN A 1 81 ? 0.552 -1.210 6.996 1.00 91.19 81 ASN A C 1
ATOM 627 O O . ASN A 1 81 ? 1.246 -1.253 5.980 1.00 91.19 81 ASN A O 1
ATOM 631 N N . MET A 1 82 ? -0.779 -1.102 6.934 1.00 90.75 82 MET A N 1
ATOM 632 C CA . MET A 1 82 ? -1.511 -1.008 5.666 1.00 90.75 82 MET A CA 1
ATOM 633 C C . MET A 1 82 ? -1.266 0.318 4.948 1.00 90.75 82 MET A C 1
ATOM 635 O O . MET A 1 82 ? -1.149 0.332 3.723 1.00 90.75 82 MET A O 1
ATOM 639 N N . MET A 1 83 ? -1.101 1.415 5.691 1.00 91.31 83 MET A N 1
ATOM 640 C CA . MET A 1 83 ? -0.689 2.699 5.122 1.00 91.31 83 MET A CA 1
ATOM 641 C C . MET A 1 83 ? 0.710 2.606 4.496 1.00 91.31 83 MET A C 1
ATOM 643 O O . MET A 1 83 ? 0.910 3.071 3.374 1.00 91.31 83 MET A O 1
ATOM 647 N N . ILE A 1 84 ? 1.660 1.952 5.176 1.00 92.50 84 ILE A N 1
ATOM 648 C CA . ILE A 1 84 ? 3.004 1.696 4.636 1.00 92.50 84 ILE A CA 1
ATOM 649 C C . ILE A 1 84 ? 2.921 0.820 3.383 1.00 92.50 84 ILE A C 1
ATOM 651 O O . ILE A 1 84 ? 3.527 1.156 2.367 1.00 92.50 84 ILE A O 1
ATOM 655 N N . ALA A 1 85 ? 2.161 -0.277 3.422 1.00 89.94 85 ALA A N 1
ATOM 656 C CA . ALA A 1 85 ? 2.007 -1.182 2.284 1.00 89.94 85 ALA A CA 1
ATOM 657 C C . ALA A 1 85 ? 1.388 -0.474 1.066 1.00 89.94 85 ALA A C 1
ATOM 659 O O . ALA A 1 85 ? 1.895 -0.602 -0.051 1.00 89.94 85 ALA A O 1
ATOM 660 N N . GLY A 1 86 ? 0.342 0.327 1.286 1.00 90.06 86 GLY A N 1
ATOM 661 C CA . GLY A 1 86 ? -0.283 1.134 0.243 1.00 90.06 86 GLY A CA 1
ATOM 662 C C . GLY A 1 86 ? 0.675 2.180 -0.335 1.00 90.06 86 GLY A C 1
ATOM 663 O O . GLY A 1 86 ? 0.817 2.287 -1.554 1.00 90.06 86 GLY A O 1
ATOM 664 N N . GLY A 1 87 ? 1.402 2.897 0.530 1.00 92.44 87 GLY A N 1
ATOM 665 C CA . GLY A 1 87 ? 2.419 3.872 0.129 1.00 92.44 87 GLY A CA 1
ATOM 666 C C . GLY A 1 87 ? 3.578 3.248 -0.655 1.00 92.44 87 GLY A C 1
ATOM 667 O O . GLY A 1 87 ? 4.006 3.798 -1.669 1.00 92.44 87 GLY A O 1
ATOM 668 N N . ALA A 1 88 ? 4.041 2.063 -0.252 1.00 92.56 88 ALA A N 1
ATOM 669 C CA . ALA A 1 88 ? 5.043 1.297 -0.988 1.00 92.56 88 ALA A CA 1
ATOM 670 C C . ALA A 1 88 ? 4.533 0.886 -2.380 1.00 92.56 88 ALA A C 1
ATOM 672 O O . ALA A 1 88 ? 5.277 0.972 -3.357 1.00 92.56 88 ALA A O 1
ATOM 673 N N . GLY A 1 89 ? 3.254 0.508 -2.491 1.00 92.12 89 GLY A N 1
ATOM 674 C CA . GLY A 1 89 ? 2.603 0.243 -3.775 1.00 92.12 89 GLY A CA 1
ATOM 675 C C . GLY A 1 89 ? 2.630 1.454 -4.714 1.00 92.12 89 GLY A C 1
ATOM 676 O O . GLY A 1 89 ? 3.022 1.332 -5.876 1.00 92.12 89 GLY A O 1
ATOM 677 N N . LEU A 1 90 ? 2.309 2.644 -4.195 1.00 92.31 90 LEU A N 1
ATOM 678 C CA . LEU A 1 90 ? 2.385 3.902 -4.949 1.00 92.31 90 LEU A CA 1
ATOM 679 C C . LEU A 1 90 ? 3.822 4.258 -5.360 1.00 92.31 90 LEU A C 1
ATOM 681 O O . LEU A 1 90 ? 4.051 4.697 -6.489 1.00 92.31 90 LEU A O 1
ATOM 685 N N . ALA A 1 91 ? 4.801 4.034 -4.482 1.00 92.81 91 ALA A N 1
ATOM 686 C CA . ALA A 1 91 ? 6.209 4.258 -4.802 1.00 92.81 91 ALA A CA 1
ATOM 687 C C . ALA A 1 91 ? 6.693 3.329 -5.929 1.00 92.81 91 ALA A C 1
ATOM 689 O O . ALA A 1 91 ? 7.344 3.787 -6.870 1.00 92.81 91 ALA A O 1
ATOM 690 N N . LEU A 1 92 ? 6.334 2.040 -5.881 1.00 91.75 92 LEU A N 1
ATOM 691 C CA . LEU A 1 92 ? 6.646 1.072 -6.940 1.00 91.75 92 LEU A CA 1
ATOM 692 C C . LEU A 1 92 ? 6.005 1.449 -8.275 1.00 91.75 92 LEU A C 1
ATOM 694 O O . LEU A 1 92 ? 6.654 1.346 -9.315 1.00 91.75 92 LEU A O 1
ATOM 698 N N . LEU A 1 93 ? 4.764 1.931 -8.246 1.00 90.31 93 LEU A N 1
ATOM 699 C CA . LEU A 1 93 ? 4.075 2.464 -9.417 1.00 90.31 93 LEU A CA 1
ATOM 700 C C . LEU A 1 93 ? 4.833 3.631 -10.052 1.00 90.31 93 LEU A C 1
ATOM 702 O O . LEU A 1 93 ? 5.111 3.607 -11.252 1.00 90.31 93 LEU A O 1
ATOM 706 N N . GLY A 1 94 ? 5.195 4.628 -9.242 1.00 90.00 94 GLY A N 1
ATOM 707 C CA . GLY A 1 94 ? 5.925 5.805 -9.706 1.00 90.00 94 GLY A CA 1
ATOM 708 C C . GLY A 1 94 ? 7.288 5.444 -10.294 1.00 90.00 94 GLY A C 1
ATOM 709 O O . GLY A 1 94 ? 7.616 5.863 -11.402 1.00 90.00 94 GLY A O 1
ATOM 710 N N . LEU A 1 95 ? 8.063 4.612 -9.593 1.00 91.00 95 LEU A N 1
ATOM 711 C CA . LEU A 1 95 ? 9.382 4.171 -10.054 1.00 91.00 95 LEU A CA 1
ATOM 712 C C . LEU A 1 95 ? 9.302 3.271 -11.292 1.00 91.00 95 LEU A C 1
ATOM 714 O O . LEU A 1 95 ? 10.115 3.414 -12.205 1.00 91.00 95 LEU A O 1
ATOM 718 N N . GLY A 1 96 ? 8.322 2.368 -11.349 1.00 88.75 96 GLY A N 1
ATOM 719 C CA . GLY A 1 96 ? 8.098 1.488 -12.493 1.00 88.75 96 GLY A CA 1
ATOM 720 C C . GLY A 1 96 ? 7.744 2.272 -13.755 1.00 88.75 96 GLY A C 1
ATOM 721 O O . GLY A 1 96 ? 8.325 2.034 -14.816 1.00 88.75 96 GLY A O 1
ATOM 722 N N . TRP A 1 97 ? 6.854 3.260 -13.634 1.00 91.06 97 TRP A N 1
ATOM 723 C CA . TRP A 1 97 ? 6.512 4.147 -14.744 1.00 91.06 97 TRP A CA 1
ATOM 724 C C . TRP A 1 97 ? 7.710 5.006 -15.164 1.00 91.06 97 TRP A C 1
ATOM 726 O O . TRP A 1 97 ? 8.088 5.001 -16.337 1.00 91.06 97 TRP A O 1
ATOM 736 N N . LEU A 1 98 ? 8.362 5.691 -14.225 1.00 91.38 98 LEU A N 1
ATOM 737 C CA . LEU A 1 98 ? 9.487 6.576 -14.533 1.00 91.38 98 LEU A CA 1
ATOM 738 C C . LEU A 1 98 ? 10.653 5.800 -15.170 1.00 91.38 98 LEU A C 1
ATOM 740 O O . LEU A 1 98 ? 11.237 6.242 -16.161 1.00 91.38 98 LEU A O 1
ATOM 744 N N . GLY A 1 99 ? 10.935 4.590 -14.678 1.00 88.62 99 GLY A N 1
ATOM 745 C CA . GLY A 1 99 ? 11.903 3.678 -15.285 1.00 88.62 99 GLY A CA 1
ATOM 746 C C . GLY A 1 99 ? 11.537 3.300 -16.723 1.00 88.62 99 GLY A C 1
ATOM 747 O O . GLY A 1 99 ? 12.391 3.369 -17.612 1.00 88.62 99 GLY A O 1
ATOM 748 N N . TYR A 1 100 ? 10.270 2.956 -16.973 1.00 87.69 100 TYR A N 1
ATOM 749 C CA . TYR A 1 100 ? 9.775 2.628 -18.313 1.00 87.69 100 TYR A CA 1
ATOM 750 C C . TYR A 1 100 ? 9.920 3.802 -19.292 1.00 87.69 100 TYR A C 1
ATOM 752 O O . TYR A 1 100 ? 10.373 3.610 -20.424 1.00 87.69 100 TYR A O 1
ATOM 760 N N . ASP A 1 101 ? 9.610 5.023 -18.855 1.00 89.25 101 ASP A N 1
ATOM 761 C CA . ASP A 1 101 ? 9.696 6.216 -19.701 1.00 89.25 101 ASP A CA 1
ATOM 762 C C . ASP A 1 101 ? 11.146 6.563 -20.088 1.00 89.25 101 ASP A C 1
ATOM 764 O O . ASP A 1 101 ? 11.456 6.816 -21.261 1.00 89.25 101 ASP A O 1
ATOM 768 N N . ILE A 1 102 ? 12.079 6.452 -19.135 1.00 89.31 102 ILE A N 1
ATOM 769 C CA . ILE A 1 102 ? 13.516 6.631 -19.395 1.00 89.31 102 ILE A CA 1
ATOM 770 C C . ILE A 1 102 ? 14.020 5.599 -20.413 1.00 89.31 102 ILE A C 1
ATOM 772 O O . ILE A 1 102 ? 14.749 5.944 -21.350 1.00 89.31 102 ILE A O 1
ATOM 776 N N . LEU A 1 103 ? 13.645 4.327 -20.255 1.00 86.06 103 LEU A N 1
ATOM 777 C CA . LEU A 1 103 ? 14.055 3.257 -21.169 1.00 86.06 103 LEU A CA 1
ATOM 778 C C . LEU A 1 103 ? 13.509 3.455 -22.576 1.00 86.06 103 LEU A C 1
ATOM 780 O O . LEU A 1 103 ? 14.248 3.290 -23.551 1.00 86.06 103 LEU A O 1
ATOM 784 N N . ARG A 1 104 ? 12.240 3.847 -22.684 1.00 86.25 104 ARG A N 1
ATOM 785 C CA . ARG A 1 104 ? 11.599 4.154 -23.961 1.00 86.25 104 ARG A CA 1
ATOM 786 C C . ARG A 1 104 ? 12.307 5.301 -24.677 1.00 86.25 104 ARG A C 1
ATOM 788 O O . ARG A 1 104 ? 12.598 5.193 -25.868 1.00 86.25 104 ARG A O 1
ATOM 795 N N . THR A 1 105 ? 12.635 6.366 -23.948 1.00 87.50 105 THR A N 1
ATOM 796 C CA . THR A 1 105 ? 13.342 7.533 -24.492 1.00 87.50 105 THR A CA 1
ATOM 797 C C . THR A 1 105 ? 14.743 7.164 -24.979 1.00 87.50 105 THR A C 1
ATOM 799 O O . THR A 1 105 ? 15.150 7.564 -26.071 1.00 87.50 105 THR A O 1
ATOM 802 N N . ARG A 1 106 ? 15.472 6.330 -24.224 1.00 83.56 106 ARG A N 1
ATOM 803 C CA . ARG A 1 106 ? 16.796 5.841 -24.639 1.00 83.56 106 ARG A CA 1
ATOM 804 C C . ARG A 1 106 ? 16.741 4.984 -25.904 1.00 83.56 106 ARG A C 1
ATOM 806 O O . ARG A 1 106 ? 17.603 5.160 -26.757 1.00 83.56 106 ARG A O 1
ATOM 813 N N . ARG A 1 107 ? 15.746 4.100 -26.056 1.00 81.25 107 ARG A N 1
ATOM 814 C CA . ARG A 1 107 ? 15.594 3.277 -27.275 1.00 81.25 107 ARG A CA 1
ATOM 815 C C . ARG A 1 107 ? 15.373 4.130 -28.518 1.00 81.25 107 ARG A C 1
ATOM 817 O O . ARG A 1 107 ? 16.108 3.967 -29.485 1.00 81.25 107 ARG A O 1
ATOM 824 N N . ARG A 1 108 ? 14.454 5.099 -28.442 1.00 82.31 108 ARG A N 1
ATOM 825 C CA . ARG A 1 108 ? 14.173 6.027 -29.552 1.00 82.31 108 ARG A CA 1
ATOM 826 C C . ARG A 1 108 ? 15.417 6.777 -30.015 1.00 82.31 108 ARG A C 1
ATOM 828 O O . ARG A 1 108 ? 15.630 6.920 -31.210 1.00 82.31 108 ARG A O 1
ATOM 835 N N . LYS A 1 109 ? 16.253 7.222 -29.071 1.00 81.69 109 LYS A N 1
ATOM 836 C CA . LYS A 1 109 ? 17.487 7.951 -29.388 1.00 81.69 109 LYS A CA 1
ATOM 837 C C . LYS A 1 109 ? 18.509 7.081 -30.132 1.00 81.69 109 LYS A C 1
ATOM 839 O O . LYS A 1 109 ? 19.212 7.588 -30.996 1.00 81.69 109 LYS A O 1
ATOM 844 N N . VAL A 1 110 ? 18.593 5.788 -29.808 1.00 78.44 110 VAL A N 1
ATOM 845 C CA . VAL A 1 110 ? 19.484 4.848 -30.513 1.00 78.44 110 VAL A CA 1
ATOM 846 C C . VAL A 1 110 ? 18.968 4.553 -31.920 1.00 78.44 110 VAL A C 1
ATOM 848 O O . VAL A 1 110 ? 19.754 4.577 -32.860 1.00 78.44 110 VAL A O 1
ATOM 851 N N . GLU A 1 111 ? 17.664 4.316 -32.073 1.00 75.31 111 GLU A N 1
ATOM 852 C CA . GLU A 1 111 ? 17.039 4.055 -33.379 1.00 75.31 111 GLU A CA 1
ATOM 853 C C . GLU A 1 111 ? 17.217 5.245 -34.334 1.00 75.31 111 GLU A C 1
ATOM 855 O O . GLU A 1 111 ? 17.688 5.059 -35.451 1.00 75.31 111 GLU A O 1
ATOM 860 N N . SER A 1 112 ? 16.983 6.479 -33.867 1.00 76.56 112 SER A N 1
ATOM 861 C CA . SER A 1 112 ? 17.161 7.679 -34.698 1.00 76.56 112 SER A CA 1
ATOM 862 C C . SER A 1 112 ? 18.603 7.910 -35.157 1.00 76.56 112 SER A C 1
ATOM 864 O O . SER A 1 112 ? 18.827 8.466 -36.225 1.00 76.56 112 SER A O 1
ATOM 866 N N . SER A 1 113 ? 19.596 7.512 -34.353 1.00 70.94 113 SER A N 1
ATOM 867 C CA . SER A 1 113 ? 21.010 7.652 -34.726 1.00 70.94 113 SER A CA 1
ATOM 868 C C . SER A 1 113 ? 21.467 6.592 -35.729 1.00 70.94 113 SER A C 1
ATOM 870 O O . SER A 1 113 ? 22.434 6.831 -36.445 1.00 70.94 113 SER A O 1
ATOM 872 N N . ALA A 1 114 ? 20.788 5.443 -35.784 1.00 69.75 114 ALA A N 1
ATOM 873 C CA . ALA A 1 114 ? 21.077 4.378 -36.740 1.00 69.75 114 ALA A CA 1
ATOM 874 C C . ALA A 1 114 ? 20.495 4.656 -38.138 1.00 69.75 114 ALA A C 1
ATOM 876 O O . ALA A 1 114 ? 21.034 4.160 -39.117 1.00 69.75 114 ALA A O 1
ATOM 877 N N . GLU A 1 115 ? 19.424 5.449 -38.243 1.00 68.06 115 GLU A N 1
ATOM 878 C CA . GLU A 1 115 ? 18.855 5.879 -39.535 1.00 68.06 115 GLU A CA 1
ATOM 879 C C . GLU A 1 115 ? 19.609 7.064 -40.169 1.00 68.06 115 GLU A C 1
ATOM 881 O O . GLU A 1 115 ? 19.448 7.329 -41.357 1.00 68.06 115 GLU A O 1
ATOM 886 N N . S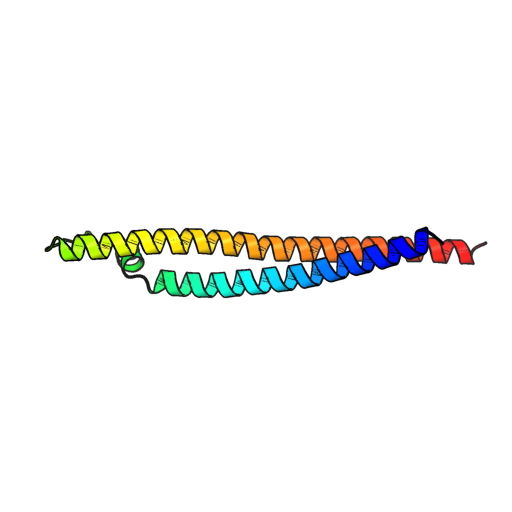ER A 1 116 ? 20.432 7.786 -39.398 1.00 63.19 116 SER A N 1
ATOM 887 C CA . SER A 1 116 ? 21.203 8.947 -39.874 1.00 63.19 116 SER A CA 1
ATOM 888 C C . SER A 1 116 ? 22.610 8.625 -40.407 1.00 63.19 116 SER A C 1
ATOM 890 O O . SER A 1 116 ? 23.362 9.550 -40.712 1.00 63.19 116 SER A O 1
ATOM 892 N N . THR A 1 117 ? 22.982 7.344 -40.475 1.00 54.09 117 THR A N 1
ATOM 893 C CA . THR A 1 117 ? 24.278 6.832 -40.968 1.00 54.09 117 THR A CA 1
ATOM 894 C C . THR A 1 117 ? 24.074 5.909 -42.151 1.00 54.09 117 THR A C 1
ATOM 896 O O . THR A 1 117 ? 24.834 6.046 -43.132 1.00 54.09 117 THR A O 1
#

Secondary structure (DSSP, 8-state):
-HHHHHHHHHHHHHHHHHHHHHHHHHHHHHHHHHHHHHHHT-HHHHHHHHT------SHHHHHHHHHHHHHHHHHHHHHHHHHHHHHHHHHHHHHHHHHHHHHHHHHHHHHHHHHT-

Sequence (117 aa):
MRNVAYTRILDRLLFTAIVVGILLAAYGGLRYLDLSNQLTANPAAQIHQEGGEVELESKSEAHGLMAADLERRRLVAEQHNMMIAGGAGLALLGLGWLGYDILRTRRRKVESSAEST

Solvent-accessible surface area (backbone atoms only — not comparable to full-atom values): 6121 Å² total; per-residue (Å²): 118,72,73,65,55,54,54,55,52,50,53,51,52,30,50,49,36,28,54,52,9,51,52,32,26,52,50,15,48,54,51,27,53,53,37,52,53,53,47,72,68,32,68,49,49,52,45,65,72,68,70,57,84,78,84,67,92,43,75,67,55,49,53,52,51,52,52,37,46,54,50,48,55,50,44,52,54,51,30,52,52,21,49,51,44,16,51,51,9,49,50,34,30,53,51,21,49,54,52,50,53,54,54,52,53,53,51,53,56,53,55,60,58,63,75,75,110

Foldseek 3Di:
DVVVVVLVVLLVVLVVLQVQLVVQLVQLVVLLVVLVVVLVVQPLNVCVVVVDDDPDPDPVVVVVNVVSVVVNVVSVVVSVVSVVSNVVSVVSNVCSVVVVVVSVVVVVVVVVVVVVD

Mean predicted aligned error: 9.69 Å

pLDDT: mean 80.82, std 12.05, range [54.09, 94.12]

Nearest PDB structures (foldseek):
  4zwt-assembly1_G  TM=7.307E-01  e=2.060E+00  Tequatrovirus T4
  6b87-assembly3_D  TM=4.319E-01  e=3.372E+00  synthetic construct
  8qbr-assembly1_A  TM=3.633E-01  e=7.988E+00  Nostoc punctiforme

Radius of gyration: 25.24 Å; Cα contacts (8 Å, |Δi|>4): 79; chains: 1; bounding box: 43×23×80 Å